Protein AF-A0A644XYM4-F1 (afdb_monomer)

InterPro domains:
  IPR001387 Cro/C1-type, helix-turn-helix domain [cd00093] (87-126)

Radius of gyration: 19.22 Å; Cα contacts (8 Å, |Δi|>4): 154; chains: 1; bounding box: 45×35×55 Å

Mean predicted aligned error: 9.3 Å

Secondary structure (DSSP, 8-state):
-HHHHH-TTSTTGGGTGGGT--B-SGGGSHHHHHHHHHHTT--TTEEEEESSTTS-BSTTTEEEEEHHHHGGG-TTPPEEE-TTS-EEEHHHHHHHHT--HHHHHHHHHHS---SHHHHHHHHHHHH-SS-------

Organism: NCBI:txid1076179

pLDDT: mean 87.3, std 13.46, range [37.19, 98.12]

Solvent-accessible surface area (backbone atoms only — not comparable to full-atom values): 8133 Å² total; per-residue (Å²): 113,66,56,31,32,74,35,86,85,33,92,51,6,71,83,27,28,69,69,69,26,46,66,44,76,62,60,75,40,67,66,60,41,49,57,50,36,62,77,60,65,62,50,93,75,43,36,86,42,54,76,46,75,83,50,44,51,39,84,93,28,46,46,61,40,45,68,82,56,56,68,67,66,41,92,83,52,62,63,34,35,39,99,85,68,57,63,38,40,57,68,54,48,19,66,74,63,54,44,58,56,66,57,56,50,47,40,36,72,76,69,64,49,66,39,45,65,53,52,52,52,52,48,39,73,77,58,47,94,62,75,71,77,81,84,77,133

Structure (mmCIF, N/CA/C/O backbone):
data_AF-A0A644XYM4-F1
#
_entry.id   AF-A0A644XYM4-F1
#
loop_
_atom_site.group_PDB
_atom_site.id
_atom_site.type_symbol
_atom_site.label_atom_id
_atom_site.label_alt_id
_atom_site.label_comp_id
_atom_site.label_asym_id
_atom_site.label_entity_id
_atom_site.label_seq_id
_atom_site.pdbx_PDB_ins_code
_atom_site.Cartn_x
_atom_site.Cartn_y
_atom_site.Cartn_z
_atom_site.occupancy
_atom_site.B_iso_or_equiv
_atom_site.auth_seq_id
_atom_site.auth_comp_id
_atom_site.auth_asym_id
_atom_site.auth_atom_id
_atom_site.pdbx_PDB_model_num
ATOM 1 N N . MET A 1 1 ? -8.789 -2.761 11.990 1.00 89.69 1 MET A N 1
ATOM 2 C CA . MET A 1 1 ? -8.144 -1.433 11.867 1.00 89.69 1 MET A CA 1
ATOM 3 C C . MET A 1 1 ? -7.901 -0.805 13.234 1.00 89.69 1 MET A C 1
ATOM 5 O O . MET A 1 1 ? -6.741 -0.684 13.589 1.00 89.69 1 MET A O 1
ATOM 9 N N . LYS A 1 2 ? -8.951 -0.503 14.016 1.00 92.19 2 LYS A N 1
ATOM 10 C CA . LYS A 1 2 ? -8.847 0.060 15.380 1.00 92.19 2 LYS A CA 1
ATOM 11 C C . LYS A 1 2 ? -7.829 -0.644 16.276 1.00 92.19 2 LYS A C 1
ATOM 13 O O . LYS A 1 2 ? -6.910 0.008 16.754 1.00 92.19 2 LYS A O 1
ATOM 18 N N . SER A 1 3 ? -7.963 -1.963 16.444 1.00 93.25 3 SER A N 1
ATOM 19 C CA . SER A 1 3 ? -7.154 -2.739 17.394 1.00 93.25 3 SER A CA 1
ATOM 20 C C . SER A 1 3 ? -5.646 -2.561 17.168 1.00 93.25 3 SER A C 1
ATOM 22 O O . SER A 1 3 ? -4.945 -1.998 18.003 1.00 93.25 3 SER A O 1
ATOM 24 N N . ARG A 1 4 ? -5.182 -2.881 15.955 1.00 93.31 4 ARG A N 1
ATOM 25 C CA . ARG A 1 4 ? -3.783 -2.715 15.527 1.00 93.31 4 ARG A CA 1
ATOM 26 C C . ARG A 1 4 ? -3.249 -1.273 15.538 1.00 93.31 4 ARG A C 1
ATOM 28 O O . ARG A 1 4 ? -2.039 -1.095 15.511 1.00 93.31 4 ARG A O 1
ATOM 35 N N . CYS A 1 5 ? -4.096 -0.244 15.543 1.00 94.94 5 CYS A N 1
ATOM 36 C CA . CYS A 1 5 ? -3.646 1.156 15.599 1.00 94.94 5 CYS A CA 1
ATOM 37 C C . CYS A 1 5 ? -3.598 1.717 17.024 1.00 94.94 5 CYS A C 1
ATOM 39 O O . CYS A 1 5 ? -2.728 2.527 17.315 1.00 94.94 5 CYS A O 1
ATOM 41 N N . LEU A 1 6 ? -4.523 1.309 17.897 1.00 93.00 6 LEU A N 1
ATOM 42 C CA . LEU A 1 6 ? -4.747 1.969 19.189 1.00 93.00 6 LEU A CA 1
ATOM 43 C C . LEU A 1 6 ? -4.245 1.172 20.392 1.00 93.00 6 LEU A C 1
ATOM 45 O O . LEU A 1 6 ? -4.003 1.759 21.441 1.00 93.00 6 LEU A O 1
ATOM 49 N N . TYR A 1 7 ? -4.104 -0.148 20.267 1.00 94.69 7 TYR A N 1
ATOM 50 C CA . TYR A 1 7 ? -3.840 -1.012 21.415 1.00 94.69 7 TYR A CA 1
ATOM 51 C C . TYR A 1 7 ? -2.445 -1.630 21.309 1.00 94.69 7 TYR A C 1
ATOM 53 O O . TYR A 1 7 ? -2.251 -2.516 20.477 1.00 94.69 7 TYR A O 1
ATOM 61 N N . PRO A 1 8 ? -1.488 -1.232 22.171 1.00 94.62 8 PRO A N 1
ATOM 62 C CA . PRO A 1 8 ? -0.142 -1.811 22.206 1.00 94.62 8 PRO A CA 1
ATOM 63 C C . PRO A 1 8 ? -0.095 -3.327 22.422 1.00 94.62 8 PRO A C 1
ATOM 65 O O . PRO A 1 8 ? 0.888 -3.971 22.074 1.00 94.62 8 PRO A O 1
ATOM 68 N N . THR A 1 9 ? -1.159 -3.898 22.988 1.00 96.19 9 THR A N 1
ATOM 69 C CA . THR A 1 9 ? -1.319 -5.340 23.214 1.00 96.19 9 THR A CA 1
ATOM 70 C C . THR A 1 9 ? -1.711 -6.116 21.954 1.00 96.19 9 THR A C 1
ATOM 72 O O . THR A 1 9 ? -1.613 -7.344 21.936 1.00 96.19 9 THR A O 1
ATOM 75 N N . ASP A 1 10 ? -2.159 -5.439 20.894 1.00 96.06 10 ASP A N 1
ATOM 76 C CA . ASP A 1 10 ? -2.485 -6.077 19.622 1.00 96.06 10 ASP A CA 1
ATOM 77 C C . ASP A 1 10 ? -1.199 -6.566 18.938 1.00 96.06 10 ASP A C 1
ATOM 79 O O . ASP A 1 10 ? -0.231 -5.821 18.789 1.00 96.06 10 ASP A O 1
ATOM 83 N N . LYS A 1 11 ? -1.189 -7.819 18.465 1.00 94.81 11 LYS A N 1
ATOM 84 C CA . LYS A 1 11 ? -0.023 -8.421 17.787 1.00 94.81 11 LYS A CA 1
ATOM 85 C C . LYS A 1 11 ? 0.440 -7.613 16.570 1.00 94.81 11 LYS A C 1
ATOM 87 O O . LYS A 1 11 ? 1.613 -7.645 16.212 1.00 94.81 11 LYS A O 1
ATOM 92 N N . GLY A 1 12 ? -0.481 -6.910 15.914 1.00 92.50 12 GLY A N 1
ATOM 93 C CA . GLY A 1 12 ? -0.196 -6.042 14.785 1.00 92.50 12 GLY A CA 1
ATOM 94 C C . GLY A 1 12 ? 0.326 -4.664 15.181 1.00 92.50 12 GLY A C 1
ATOM 95 O O . GLY A 1 12 ? 0.834 -3.974 14.306 1.00 92.50 12 GLY A O 1
ATOM 96 N N . TYR A 1 13 ? 0.247 -4.247 16.448 1.00 95.00 13 TYR A N 1
ATOM 97 C CA . TYR A 1 13 ? 0.535 -2.870 16.859 1.00 95.00 13 TYR A CA 1
ATOM 98 C C . TYR A 1 13 ? 1.896 -2.367 16.384 1.00 95.00 13 TYR A C 1
ATOM 100 O O . TYR A 1 13 ? 1.982 -1.283 15.810 1.00 95.00 13 TYR A O 1
ATOM 108 N N . ILE A 1 14 ? 2.944 -3.183 16.521 1.00 94.44 14 ILE A N 1
ATOM 109 C CA . ILE A 1 14 ? 4.314 -2.844 16.107 1.00 94.44 14 ILE A CA 1
ATOM 110 C C . ILE A 1 14 ? 4.422 -2.404 14.635 1.00 94.44 14 ILE A C 1
ATOM 112 O O . ILE A 1 14 ? 5.261 -1.578 14.292 1.00 94.44 14 ILE A O 1
ATOM 116 N N . HIS A 1 15 ? 3.548 -2.903 13.756 1.00 90.69 15 HIS A N 1
ATOM 117 C CA . HIS A 1 15 ? 3.544 -2.572 12.327 1.00 90.69 15 HIS A CA 1
ATOM 118 C C . HIS A 1 15 ? 2.595 -1.422 11.957 1.00 90.69 15 HIS A C 1
ATOM 120 O O . HIS A 1 15 ? 2.535 -1.032 10.788 1.00 90.69 15 HIS A O 1
ATOM 126 N N . TYR A 1 16 ? 1.831 -0.911 12.921 1.00 94.75 16 TYR A N 1
ATOM 127 C CA . TYR A 1 16 ? 0.789 0.092 12.724 1.00 94.75 16 TYR A CA 1
ATOM 128 C C . TYR A 1 16 ? 0.932 1.194 13.779 1.00 94.75 16 TYR A C 1
ATOM 130 O O . TYR A 1 16 ? 1.716 2.115 13.557 1.00 94.75 16 TYR A O 1
ATOM 138 N N . GLY A 1 17 ? 0.252 1.089 14.926 1.00 94.75 17 GLY A N 1
ATOM 139 C CA . GLY A 1 17 ? 0.321 2.105 15.984 1.00 94.75 17 GLY A CA 1
ATOM 140 C C . GLY A 1 17 ? 1.747 2.379 16.479 1.00 94.75 17 GLY A C 1
ATOM 141 O O . GLY A 1 17 ? 2.130 3.531 16.649 1.00 94.75 17 GLY A O 1
ATOM 142 N N . GLY A 1 18 ? 2.590 1.347 16.574 1.00 94.25 18 GLY A N 1
ATOM 143 C CA . GLY A 1 18 ? 4.010 1.466 16.927 1.00 94.25 18 GLY A CA 1
ATOM 144 C C . GLY A 1 18 ? 4.863 2.233 15.908 1.00 94.25 18 GLY A C 1
ATOM 145 O O . GLY A 1 18 ? 5.941 2.703 16.250 1.00 94.25 18 GLY A O 1
ATOM 146 N N . ARG A 1 19 ? 4.374 2.409 14.673 1.00 93.75 19 ARG A N 1
ATOM 147 C CA . ARG A 1 19 ? 4.989 3.265 13.640 1.00 93.75 19 ARG A CA 1
ATOM 148 C C . ARG A 1 19 ? 4.408 4.682 13.618 1.00 93.75 19 ARG A C 1
ATOM 150 O O . ARG A 1 19 ? 4.794 5.469 12.762 1.00 93.75 19 ARG A O 1
ATOM 157 N N . GLY A 1 20 ? 3.458 4.987 14.501 1.00 94.94 20 GLY A N 1
ATOM 158 C CA . GLY A 1 20 ? 2.731 6.254 14.518 1.00 94.94 20 GLY A CA 1
ATOM 159 C C . GLY A 1 20 ? 1.521 6.311 13.584 1.00 94.94 20 GLY A C 1
ATOM 160 O O . GLY A 1 20 ? 0.958 7.389 13.440 1.00 94.94 20 GLY A O 1
ATOM 161 N N . ILE A 1 21 ? 1.101 5.187 12.983 1.00 96.12 21 ILE A N 1
ATOM 162 C CA . ILE A 1 21 ? -0.079 5.139 12.104 1.00 96.12 21 ILE A CA 1
ATOM 163 C C . ILE A 1 21 ? -1.354 5.175 12.944 1.00 96.12 21 ILE A C 1
ATOM 165 O O . ILE A 1 21 ? -1.631 4.246 13.713 1.00 96.12 21 ILE A O 1
ATOM 169 N N . LYS A 1 22 ? -2.166 6.206 12.736 1.00 95.81 22 LYS A N 1
ATOM 170 C CA . LYS A 1 22 ? -3.383 6.480 13.498 1.00 95.81 22 LYS A CA 1
ATOM 171 C C . LYS A 1 22 ? -4.640 6.136 12.712 1.00 95.81 22 LYS A C 1
ATOM 173 O O . LYS A 1 22 ? -4.622 5.784 11.533 1.00 95.81 22 LYS A O 1
ATOM 178 N N . LEU A 1 23 ? -5.749 6.204 13.433 1.00 96.06 23 LEU A N 1
ATOM 179 C CA . LEU A 1 23 ? -7.096 6.192 12.895 1.00 96.06 23 LEU A CA 1
ATOM 180 C C . LEU A 1 23 ? -7.672 7.601 13.036 1.00 96.06 23 LEU A C 1
ATOM 182 O O . LEU A 1 23 ? -7.513 8.190 14.106 1.00 96.06 23 LEU A O 1
ATOM 186 N N . CYS A 1 24 ? -8.341 8.137 12.013 1.00 95.81 24 CYS A N 1
ATOM 187 C CA . CYS A 1 24 ? -9.006 9.431 12.148 1.00 95.81 24 CYS A CA 1
ATOM 188 C C . CYS A 1 24 ? -10.089 9.382 13.244 1.00 95.81 24 CYS A C 1
ATOM 190 O O . CYS A 1 24 ? -10.690 8.335 13.518 1.00 95.81 24 CYS A O 1
ATOM 192 N N . SER A 1 25 ? -10.334 10.515 13.905 1.00 95.81 25 SER A N 1
ATOM 193 C CA . SER A 1 25 ? -11.276 10.614 15.031 1.00 95.81 25 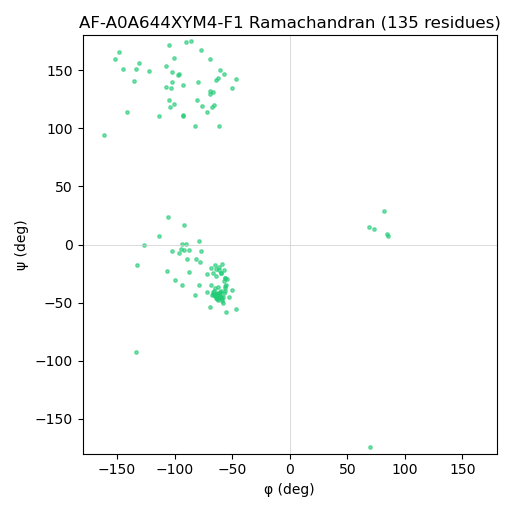SER A CA 1
ATOM 194 C C . SER A 1 25 ? -12.680 10.130 14.657 1.00 95.81 25 SER A C 1
ATOM 196 O O . SER A 1 25 ? -13.290 9.381 15.412 1.00 95.81 25 SER A O 1
ATOM 198 N N . GLU A 1 26 ? -13.155 10.453 13.457 1.00 95.81 26 GLU A N 1
ATOM 199 C CA . GLU A 1 26 ? -14.487 10.083 12.960 1.00 95.81 26 GLU A CA 1
ATOM 200 C C . GLU A 1 26 ? -14.695 8.563 12.908 1.00 95.81 26 GLU A C 1
ATOM 202 O O . GLU A 1 26 ? -15.740 8.047 13.307 1.00 95.81 26 GLU A O 1
ATOM 207 N N . TRP A 1 27 ? -13.669 7.815 12.496 1.00 96.38 27 TRP A N 1
ATOM 208 C CA . TRP A 1 27 ? -13.729 6.354 12.397 1.00 96.38 27 TRP A CA 1
ATOM 209 C C . TRP A 1 27 ? -13.557 5.649 13.750 1.00 96.38 27 TRP A C 1
ATOM 211 O O . TRP A 1 27 ? -13.580 4.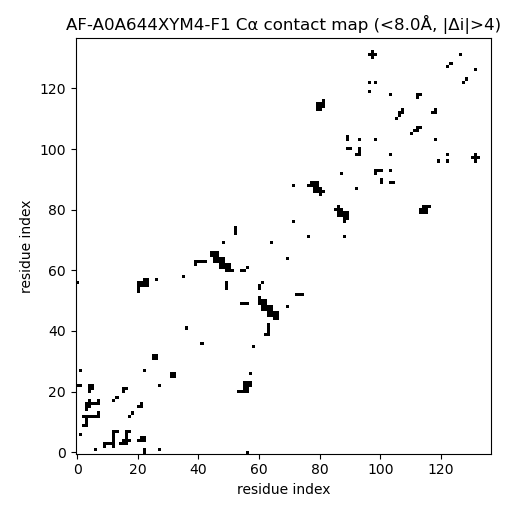414 13.826 1.00 96.38 27 TRP A O 1
ATOM 221 N N . HIS A 1 28 ? -13.440 6.405 14.850 1.00 93.50 28 HIS A N 1
ATOM 222 C CA . HIS A 1 28 ? -13.614 5.857 16.196 1.00 93.50 28 HIS A CA 1
ATOM 223 C C . HIS A 1 28 ? -15.067 5.454 16.462 1.00 93.50 28 HIS A C 1
ATOM 225 O O . HIS A 1 28 ? -15.302 4.557 17.273 1.00 93.50 28 HIS A O 1
ATOM 231 N N . SER A 1 29 ? -16.023 5.988 15.706 1.00 95.06 29 SER A N 1
ATOM 232 C CA . SER A 1 29 ? -17.413 5.533 15.680 1.00 95.06 29 SER A CA 1
ATOM 233 C C . SER A 1 29 ? -17.675 4.679 14.440 1.00 95.06 29 SER A C 1
ATOM 235 O O . SER A 1 29 ? -17.051 4.863 13.398 1.00 95.06 29 SER A O 1
ATOM 237 N N . PHE A 1 30 ? -18.578 3.702 14.545 1.00 94.69 30 PHE A N 1
ATOM 238 C CA . PHE A 1 30 ? -18.886 2.820 13.412 1.00 94.69 30 PHE A CA 1
ATOM 239 C C . PHE A 1 30 ? -19.677 3.536 12.311 1.00 94.69 30 PHE A C 1
ATOM 241 O O . PHE A 1 30 ? -19.369 3.350 11.140 1.00 94.69 30 PHE A O 1
ATOM 248 N N . VAL A 1 31 ? -20.652 4.375 12.680 1.00 97.88 31 VAL A N 1
ATOM 249 C CA . VAL A 1 31 ? -21.558 5.031 11.720 1.00 97.88 31 VAL A CA 1
ATOM 250 C C . VAL A 1 31 ? -20.804 5.882 10.684 1.00 97.88 31 VAL A C 1
ATOM 252 O O . VAL A 1 31 ? -20.989 5.615 9.498 1.00 97.88 31 VAL A O 1
ATOM 255 N N . PRO A 1 32 ? -19.874 6.790 11.058 1.00 97.56 32 PRO A N 1
ATOM 256 C CA . PRO A 1 32 ? -19.132 7.576 10.065 1.00 97.56 32 PRO A CA 1
ATOM 257 C C . PRO A 1 32 ? -18.276 6.711 9.130 1.00 97.56 32 PRO A C 1
ATOM 259 O O . PRO A 1 32 ? -18.158 6.986 7.937 1.00 97.56 32 PRO A O 1
ATOM 262 N N . PHE A 1 33 ? -17.693 5.630 9.659 1.00 97.50 33 PHE A N 1
ATOM 263 C CA . PHE A 1 33 ? -16.947 4.672 8.846 1.00 97.50 33 PHE A CA 1
ATOM 264 C C . PHE A 1 33 ? -17.857 3.939 7.853 1.00 97.50 33 PHE A C 1
ATOM 266 O O . PHE A 1 33 ? -17.487 3.783 6.693 1.00 97.50 33 PHE A O 1
ATOM 273 N N . TYR A 1 34 ? -19.037 3.496 8.292 1.00 97.25 34 TYR A N 1
ATOM 274 C CA . TYR A 1 34 ? -20.004 2.792 7.452 1.00 97.25 34 TYR A CA 1
ATOM 275 C C . TYR A 1 34 ? -20.511 3.675 6.306 1.00 97.25 34 TYR A C 1
ATOM 277 O O . TYR A 1 34 ? -20.497 3.250 5.153 1.00 97.25 34 TYR A O 1
ATOM 285 N N . GLU A 1 35 ? -20.895 4.918 6.601 1.00 98.00 35 GLU A N 1
ATOM 286 C CA . GLU A 1 35 ? -21.350 5.875 5.587 1.00 98.00 35 GLU A CA 1
ATOM 287 C C . GLU A 1 35 ? -20.265 6.147 4.542 1.00 98.00 35 GLU A C 1
ATOM 289 O O . GLU A 1 35 ? -20.528 6.091 3.336 1.00 98.00 35 GLU A O 1
ATOM 294 N N . TRP A 1 36 ? -19.024 6.365 4.991 1.00 98.12 36 TRP A N 1
ATOM 295 C CA . TRP A 1 36 ? -17.882 6.465 4.089 1.00 98.12 36 TRP A CA 1
ATOM 296 C C . TRP A 1 36 ? -17.710 5.182 3.270 1.00 98.12 36 TRP A C 1
ATOM 298 O O . TRP A 1 36 ? -17.522 5.260 2.058 1.00 98.12 36 TRP A O 1
ATOM 308 N N . ALA A 1 37 ? -17.810 4.007 3.894 1.00 97.50 37 ALA A N 1
ATOM 309 C CA . ALA A 1 37 ? -17.557 2.738 3.228 1.00 97.50 37 ALA A CA 1
ATOM 310 C C . ALA A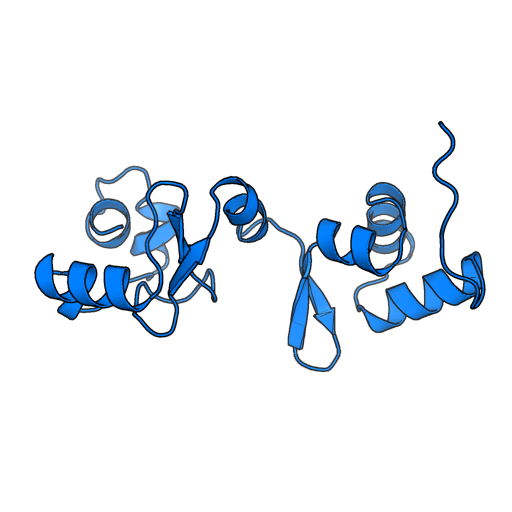 1 37 ? -18.538 2.477 2.078 1.00 97.50 37 ALA A C 1
ATOM 312 O O . ALA A 1 37 ? -18.113 2.174 0.962 1.00 97.50 37 ALA A O 1
ATOM 313 N N . ILE A 1 38 ? -19.836 2.664 2.324 1.00 97.81 38 ILE A N 1
ATOM 314 C CA . ILE A 1 38 ? -20.876 2.516 1.300 1.00 97.81 38 ILE A CA 1
ATOM 315 C C . ILE A 1 38 ? -20.683 3.541 0.180 1.00 97.81 38 ILE A C 1
ATOM 317 O O . ILE A 1 38 ? -20.712 3.182 -0.997 1.00 97.81 38 ILE A O 1
ATOM 321 N N . LYS A 1 39 ? -20.402 4.805 0.524 1.00 97.75 39 LYS A N 1
ATOM 322 C CA . LYS A 1 39 ? -20.168 5.869 -0.463 1.00 97.75 39 LYS A CA 1
ATOM 323 C C . LYS A 1 39 ? -18.927 5.624 -1.334 1.00 97.75 39 LYS A C 1
ATOM 325 O O . LYS A 1 39 ? -18.883 6.099 -2.464 1.00 97.75 39 LYS A O 1
ATOM 330 N N . ASN A 1 40 ? -17.938 4.887 -0.829 1.00 96.69 40 ASN A N 1
ATOM 331 C CA . ASN A 1 40 ? -16.658 4.633 -1.500 1.00 96.69 40 ASN A CA 1
ATOM 332 C C . ASN A 1 40 ? -16.541 3.206 -2.063 1.00 96.69 40 ASN A C 1
ATOM 334 O O . ASN A 1 40 ? -15.437 2.713 -2.288 1.00 96.69 40 ASN A O 1
ATOM 338 N N . GLY A 1 41 ? -17.675 2.550 -2.328 1.00 95.81 41 GLY A N 1
ATOM 339 C CA . GLY A 1 41 ? -17.706 1.322 -3.124 1.00 95.81 41 GLY A CA 1
ATOM 340 C C . GLY A 1 41 ? -17.369 0.047 -2.356 1.00 95.81 41 GLY A C 1
ATOM 341 O O . GLY A 1 41 ? -16.859 -0.900 -2.955 1.00 95.81 41 GLY A O 1
ATOM 342 N N . TYR A 1 42 ? -17.652 -0.000 -1.051 1.00 97.00 42 TYR A N 1
ATOM 343 C CA . TYR A 1 42 ? -17.592 -1.246 -0.288 1.00 97.00 42 TYR A CA 1
ATOM 344 C C . TYR A 1 42 ? -18.370 -2.376 -0.984 1.00 97.00 42 TYR A C 1
ATOM 346 O O . TYR A 1 42 ? -19.508 -2.199 -1.421 1.00 97.00 42 TYR A O 1
ATOM 354 N N . ARG A 1 43 ? -17.747 -3.555 -1.034 1.00 96.31 43 ARG A N 1
ATOM 355 C CA . ARG A 1 43 ? -18.328 -4.838 -1.446 1.00 96.31 43 ARG A CA 1
ATOM 356 C C . ARG A 1 43 ? -17.704 -5.938 -0.587 1.00 96.31 43 ARG A C 1
ATOM 358 O O . ARG A 1 43 ? -16.554 -5.801 -0.171 1.00 96.31 43 ARG A O 1
ATOM 365 N N . ASP A 1 44 ? -18.429 -7.028 -0.354 1.00 94.81 44 ASP A N 1
ATOM 366 C CA . ASP A 1 44 ? -18.006 -8.098 0.568 1.00 94.81 44 ASP A CA 1
ATOM 367 C C . ASP A 1 44 ? -16.724 -8.840 0.139 1.00 94.81 44 ASP A C 1
ATOM 369 O O . ASP A 1 44 ? -16.037 -9.445 0.961 1.00 94.81 44 ASP A O 1
ATOM 373 N N . ASP A 1 45 ? -16.368 -8.785 -1.145 1.00 93.94 45 ASP A N 1
ATOM 374 C CA . ASP A 1 45 ? -15.130 -9.342 -1.701 1.00 93.94 45 ASP A CA 1
ATOM 375 C C . ASP A 1 45 ? -13.934 -8.373 -1.635 1.00 93.94 45 ASP A C 1
ATOM 377 O O . ASP A 1 45 ? -12.805 -8.745 -1.981 1.00 93.94 45 ASP A O 1
ATOM 381 N N . LEU A 1 46 ? -14.159 -7.136 -1.186 1.00 95.62 46 LEU A N 1
ATOM 382 C CA . LEU A 1 46 ? -13.134 -6.112 -1.051 1.00 95.62 46 LEU A CA 1
ATOM 383 C C . LEU A 1 46 ? -12.658 -5.975 0.394 1.00 95.62 46 LEU A C 1
ATOM 385 O O . LEU A 1 46 ? -13.280 -6.384 1.371 1.00 95.62 46 LEU A O 1
ATOM 389 N N . THR A 1 47 ? -11.487 -5.375 0.524 1.00 94.50 47 THR A N 1
ATOM 390 C CA . THR A 1 47 ? -10.803 -5.163 1.790 1.00 94.50 47 THR A CA 1
ATOM 391 C C . THR A 1 47 ? -10.271 -3.741 1.838 1.00 94.50 47 THR A C 1
ATOM 393 O O . THR A 1 47 ? -9.791 -3.226 0.829 1.00 94.50 47 THR A O 1
ATOM 396 N N . ILE A 1 48 ? -10.364 -3.098 3.005 1.00 94.81 48 ILE A N 1
ATOM 397 C CA . ILE A 1 48 ? -9.817 -1.753 3.187 1.00 94.81 48 ILE A CA 1
ATOM 398 C C . ILE A 1 48 ? -8.290 -1.782 3.093 1.00 94.81 48 ILE A C 1
ATOM 400 O O . ILE A 1 48 ? -7.628 -2.590 3.751 1.00 94.81 48 ILE A O 1
ATOM 404 N N . GLU A 1 49 ? -7.746 -0.876 2.298 1.00 93.38 49 GLU A N 1
ATOM 405 C CA . GLU A 1 49 ? -6.323 -0.704 2.044 1.00 93.38 49 GLU A CA 1
ATOM 406 C C . GLU A 1 49 ? -5.956 0.774 2.154 1.00 93.38 49 GLU A C 1
ATOM 408 O O . GLU A 1 49 ? -6.787 1.639 1.876 1.00 93.38 49 GLU A O 1
ATOM 413 N N . ARG A 1 50 ? -4.709 1.069 2.542 1.00 92.44 50 ARG A N 1
ATOM 414 C CA . ARG A 1 50 ? -4.197 2.441 2.504 1.00 92.44 50 ARG A CA 1
ATOM 415 C C . ARG A 1 50 ? -3.493 2.720 1.183 1.00 92.44 50 ARG A C 1
ATOM 417 O O . ARG A 1 50 ? -2.685 1.910 0.738 1.00 92.44 50 ARG A O 1
ATOM 424 N N . ILE A 1 51 ? -3.745 3.888 0.604 1.00 88.19 51 ILE A N 1
ATOM 425 C CA . ILE A 1 51 ? -3.104 4.351 -0.633 1.00 88.19 51 ILE A CA 1
ATOM 426 C C . ILE A 1 51 ? -1.623 4.638 -0.354 1.00 88.19 51 ILE A C 1
ATOM 428 O O . ILE A 1 51 ? -0.736 4.056 -0.977 1.00 88.19 51 ILE A O 1
ATOM 432 N N . ASN A 1 52 ? -1.348 5.468 0.654 1.00 85.62 52 ASN A N 1
ATOM 433 C CA . ASN A 1 52 ? -0.033 5.625 1.256 1.00 85.62 52 ASN A CA 1
ATOM 434 C C . ASN A 1 52 ? 0.094 4.682 2.459 1.00 85.62 52 ASN A C 1
ATOM 436 O O . ASN A 1 52 ? -0.507 4.891 3.515 1.00 85.62 52 ASN A O 1
ATOM 440 N N . VAL A 1 53 ? 0.940 3.660 2.316 1.00 86.62 53 VAL A N 1
ATOM 441 C CA . VAL A 1 53 ? 1.195 2.619 3.330 1.00 86.62 53 VAL A CA 1
ATOM 442 C C . VAL A 1 53 ? 1.728 3.188 4.653 1.00 86.62 53 VAL A C 1
ATOM 444 O O . VAL A 1 53 ? 1.563 2.553 5.699 1.00 86.62 53 VAL A O 1
ATOM 447 N N . ASN A 1 54 ? 2.352 4.367 4.607 1.00 87.12 54 ASN A N 1
ATOM 448 C CA . ASN A 1 54 ? 2.888 5.070 5.771 1.00 87.12 54 ASN A CA 1
ATOM 449 C C . ASN A 1 54 ? 1.930 6.130 6.336 1.00 87.12 54 ASN A C 1
ATOM 451 O O . ASN A 1 54 ? 2.237 6.695 7.379 1.00 87.12 54 ASN A O 1
ATOM 455 N N . GLY A 1 55 ? 0.815 6.410 5.657 1.00 91.31 55 GLY A N 1
ATOM 456 C CA . GLY A 1 55 ? -0.201 7.348 6.128 1.00 91.31 55 GLY A CA 1
ATOM 457 C C . GLY A 1 55 ? -1.226 6.706 7.066 1.00 91.31 55 GLY A C 1
ATOM 458 O O . GLY A 1 55 ? -1.246 5.485 7.267 1.00 91.31 55 GLY A O 1
ATOM 459 N N . ASP A 1 56 ? -2.107 7.545 7.604 1.00 96.62 56 ASP A N 1
ATOM 460 C CA . ASP A 1 56 ? -3.144 7.165 8.563 1.00 96.62 56 ASP A CA 1
ATOM 461 C C . ASP A 1 56 ? -4.334 6.457 7.903 1.00 96.62 56 ASP A C 1
ATOM 463 O O . ASP A 1 56 ? -4.482 6.419 6.679 1.00 96.62 56 ASP A O 1
ATOM 467 N N . TYR A 1 57 ? -5.187 5.846 8.723 1.00 96.88 57 TYR A N 1
ATOM 468 C CA . TYR A 1 57 ? -6.506 5.418 8.278 1.00 96.88 57 TYR A CA 1
ATOM 469 C C . TYR A 1 57 ? -7.478 6.587 8.315 1.00 96.88 57 TYR A C 1
ATOM 471 O O . TYR A 1 57 ? -7.984 6.953 9.377 1.00 96.88 57 TYR A O 1
ATOM 479 N N . GLU A 1 58 ? -7.736 7.135 7.138 1.00 96.88 58 GLU A N 1
ATOM 480 C CA . GLU A 1 58 ? -8.611 8.277 6.919 1.00 96.88 58 GLU A CA 1
ATOM 481 C C . GLU A 1 58 ? -9.235 8.215 5.514 1.00 96.88 58 GLU A C 1
ATOM 483 O O . GLU A 1 58 ? -8.676 7.546 4.633 1.00 96.88 58 GLU A O 1
ATOM 488 N N . PRO A 1 59 ? -10.360 8.916 5.277 1.00 96.94 59 PRO A N 1
ATOM 489 C CA . PRO A 1 59 ? -11.051 8.927 3.988 1.00 96.94 59 PRO A CA 1
ATOM 490 C C . PRO A 1 59 ? -10.162 9.216 2.772 1.00 96.94 59 PRO A C 1
ATOM 492 O O . PRO A 1 59 ? -10.335 8.589 1.733 1.00 96.94 59 PRO A O 1
ATOM 495 N N . SER A 1 60 ? -9.208 10.139 2.904 1.00 95.00 60 SER A N 1
ATOM 496 C CA . SER A 1 60 ? -8.263 10.563 1.858 1.00 95.00 60 SER A CA 1
ATOM 497 C C . SER A 1 60 ? -7.191 9.527 1.536 1.00 95.00 60 SER A C 1
ATOM 499 O O . SER A 1 60 ? -6.640 9.535 0.438 1.00 95.00 60 SER A O 1
ATOM 501 N N . ASN A 1 61 ? -6.875 8.648 2.486 1.00 94.69 61 ASN A N 1
ATOM 502 C CA . ASN A 1 61 ? -5.774 7.700 2.374 1.00 94.69 61 ASN A CA 1
ATOM 503 C C . ASN A 1 61 ? -6.244 6.243 2.304 1.00 94.69 61 ASN A C 1
ATOM 505 O O . ASN A 1 61 ? -5.416 5.338 2.353 1.00 94.69 61 ASN A O 1
ATOM 509 N N . CYS A 1 62 ? -7.546 5.979 2.205 1.00 95.62 62 CYS A N 1
ATOM 510 C CA . CYS A 1 62 ? -8.087 4.622 2.183 1.00 95.62 62 CYS A CA 1
ATOM 511 C C . CYS A 1 62 ? -8.913 4.344 0.933 1.00 95.62 62 CYS A C 1
ATOM 513 O O . CYS A 1 62 ? -9.566 5.221 0.380 1.00 95.62 62 CYS A O 1
ATOM 515 N N . THR A 1 63 ? -8.908 3.084 0.515 1.00 95.38 63 THR A N 1
ATOM 516 C CA . THR A 1 63 ? -9.710 2.582 -0.601 1.00 95.38 63 THR A CA 1
ATOM 517 C C . THR A 1 63 ? -10.101 1.123 -0.358 1.00 95.38 63 THR A C 1
ATOM 519 O O . THR A 1 63 ? -9.538 0.462 0.521 1.00 95.38 63 THR A O 1
ATOM 522 N N . PHE A 1 64 ? -11.064 0.610 -1.120 1.00 95.94 64 PHE A N 1
ATOM 523 C CA . PHE A 1 64 ? -11.435 -0.801 -1.119 1.00 95.94 64 PHE A CA 1
ATOM 524 C C . PHE A 1 64 ? -10.822 -1.506 -2.321 1.00 95.94 64 PHE A C 1
ATOM 526 O O . PHE A 1 64 ? -11.096 -1.155 -3.466 1.00 95.94 64 PHE A O 1
ATOM 533 N N . ILE A 1 65 ? -10.011 -2.529 -2.058 1.00 93.38 65 ILE A N 1
ATOM 534 C CA . ILE A 1 65 ? -9.400 -3.353 -3.105 1.00 93.38 65 ILE A CA 1
ATOM 535 C C . ILE A 1 65 ? -9.598 -4.843 -2.827 1.00 93.38 65 ILE A C 1
ATOM 537 O O . ILE A 1 65 ? -9.762 -5.239 -1.665 1.00 93.38 65 ILE A O 1
ATOM 541 N N . PRO A 1 66 ? -9.547 -5.698 -3.860 1.00 92.12 66 PRO A N 1
ATOM 542 C CA . PRO A 1 66 ? -9.545 -7.141 -3.678 1.00 92.12 66 PRO A CA 1
ATOM 543 C C . PRO A 1 66 ? -8.385 -7.597 -2.791 1.00 92.12 66 PRO A C 1
ATOM 545 O O . PRO A 1 66 ? -7.271 -7.070 -2.857 1.00 92.12 66 PRO A O 1
ATOM 548 N N . ARG A 1 67 ? -8.601 -8.656 -2.007 1.00 86.25 67 ARG A N 1
ATOM 549 C CA . ARG A 1 67 ? -7.557 -9.211 -1.126 1.00 86.25 67 ARG A CA 1
ATOM 550 C C . ARG A 1 67 ? -6.284 -9.615 -1.884 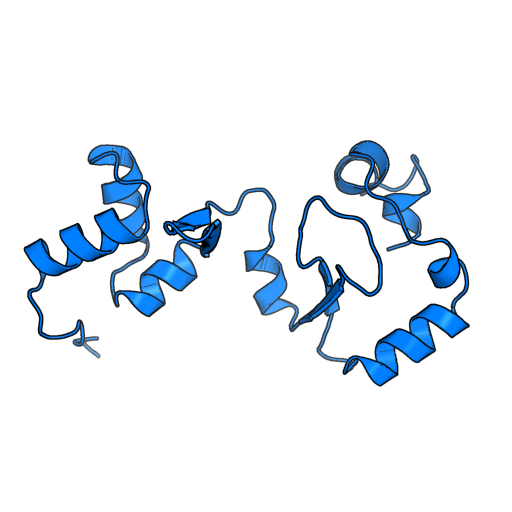1.00 86.25 67 ARG A C 1
ATOM 552 O O . ARG A 1 67 ? -5.188 -9.528 -1.336 1.00 86.25 67 ARG A O 1
ATOM 559 N N . CYS A 1 68 ? -6.410 -10.043 -3.142 1.00 83.06 68 CYS A N 1
ATOM 560 C CA . CYS A 1 68 ? -5.268 -10.390 -3.991 1.00 83.06 68 CYS A CA 1
ATOM 561 C C . CYS A 1 68 ? -4.384 -9.178 -4.344 1.00 83.06 68 CYS A C 1
ATOM 563 O O . CYS A 1 68 ? -3.187 -9.352 -4.581 1.00 83.06 68 CYS A O 1
ATOM 565 N N . ASP A 1 69 ? -4.938 -7.963 -4.317 1.00 82.62 69 ASP A N 1
ATOM 566 C CA . ASP A 1 69 ? -4.222 -6.726 -4.623 1.00 82.62 69 ASP A CA 1
ATOM 567 C C . ASP A 1 69 ? -3.527 -6.115 -3.401 1.00 82.62 69 ASP A C 1
ATOM 569 O O . ASP A 1 69 ? -2.499 -5.460 -3.571 1.00 82.62 69 ASP A O 1
ATOM 573 N N . GLN A 1 70 ? -3.970 -6.412 -2.170 1.00 79.00 70 GLN A N 1
ATOM 574 C CA . GLN A 1 70 ? -3.281 -5.961 -0.9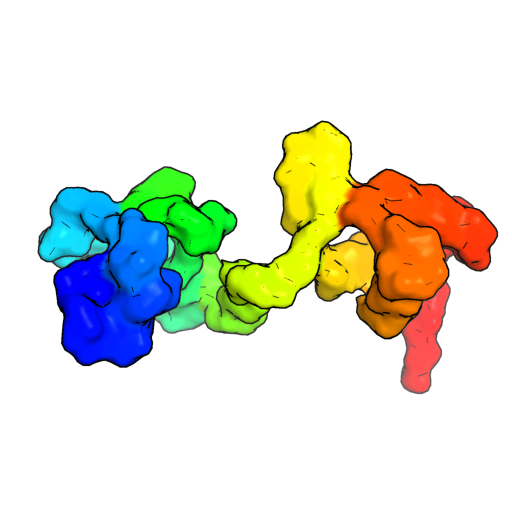44 1.00 79.00 70 GLN A CA 1
ATOM 575 C C . GLN A 1 70 ? -1.812 -6.398 -0.893 1.00 79.00 70 GLN A C 1
ATOM 577 O O . GLN A 1 70 ? -0.959 -5.719 -0.321 1.00 79.00 70 GLN A O 1
ATOM 582 N N . ALA A 1 71 ? -1.473 -7.522 -1.532 1.00 73.06 71 ALA A N 1
ATOM 583 C CA . ALA A 1 71 ? -0.096 -7.995 -1.606 1.00 73.06 71 ALA A CA 1
ATOM 584 C C . ALA A 1 71 ? 0.856 -6.996 -2.290 1.00 73.06 71 ALA A C 1
ATOM 586 O O . ALA A 1 71 ? 2.053 -7.030 -2.006 1.00 73.06 71 ALA A O 1
ATOM 587 N N . LYS A 1 72 ? 0.343 -6.102 -3.148 1.00 68.81 72 LYS A N 1
ATOM 588 C CA . LYS A 1 72 ? 1.126 -5.043 -3.802 1.00 68.81 72 LYS A CA 1
ATOM 589 C C . LYS A 1 72 ? 1.600 -3.985 -2.800 1.00 68.81 72 LYS A C 1
ATOM 591 O O . LYS A 1 72 ? 2.725 -3.505 -2.909 1.00 68.81 72 LYS A O 1
ATOM 596 N N . ASN A 1 73 ? 0.801 -3.687 -1.778 1.00 68.56 73 ASN A N 1
ATOM 597 C CA . ASN A 1 73 ? 1.060 -2.617 -0.809 1.00 68.56 73 ASN A CA 1
ATOM 598 C C . ASN A 1 73 ? 1.833 -3.064 0.441 1.00 68.56 73 ASN A C 1
ATOM 600 O O . ASN A 1 73 ? 1.894 -2.351 1.444 1.00 68.56 73 ASN A O 1
ATOM 604 N N . LYS A 1 74 ? 2.482 -4.231 0.401 1.00 70.06 74 LYS A N 1
ATOM 605 C CA . LYS A 1 74 ? 3.394 -4.633 1.475 1.00 70.06 74 LYS A CA 1
ATOM 606 C C . LYS A 1 74 ? 4.593 -3.682 1.548 1.00 70.06 74 LYS A C 1
ATOM 608 O O . LYS A 1 74 ? 5.153 -3.284 0.532 1.00 70.06 74 LYS A O 1
ATOM 613 N N . THR A 1 75 ? 5.035 -3.363 2.763 1.00 62.59 75 THR A N 1
ATOM 614 C CA . THR A 1 75 ? 6.189 -2.479 3.019 1.00 62.59 75 THR A CA 1
ATOM 615 C C . THR A 1 75 ? 7.507 -3.006 2.447 1.00 62.59 75 THR A C 1
ATOM 617 O O . THR A 1 75 ? 8.427 -2.229 2.223 1.00 62.59 75 THR A O 1
ATOM 620 N N . ASN A 1 76 ? 7.610 -4.314 2.202 1.00 70.62 76 ASN A N 1
ATOM 621 C CA . ASN A 1 76 ? 8.769 -4.945 1.575 1.00 70.62 76 ASN A CA 1
ATOM 622 C C . ASN A 1 76 ? 8.674 -5.029 0.041 1.00 70.62 76 ASN A C 1
ATOM 624 O O . ASN A 1 76 ? 9.591 -5.555 -0.594 1.00 70.62 76 ASN A O 1
ATOM 628 N N . THR A 1 77 ? 7.591 -4.539 -0.569 1.00 76.75 77 THR A N 1
ATOM 629 C CA . THR A 1 77 ? 7.488 -4.452 -2.025 1.00 76.75 77 THR A CA 1
ATOM 630 C C . THR A 1 77 ? 8.481 -3.418 -2.542 1.00 76.75 77 THR A C 1
ATOM 632 O O . THR A 1 77 ? 8.384 -2.230 -2.238 1.00 76.75 77 THR A O 1
ATOM 635 N N . VAL A 1 78 ? 9.423 -3.860 -3.375 1.00 81.38 78 VAL A N 1
ATOM 636 C CA . VAL A 1 78 ? 10.304 -2.949 -4.112 1.00 81.38 78 VAL A CA 1
ATOM 637 C C . VAL A 1 78 ? 9.461 -2.146 -5.101 1.00 81.38 78 VAL A C 1
ATOM 639 O O . VAL A 1 78 ? 8.835 -2.733 -5.988 1.00 81.38 78 VAL A O 1
ATOM 642 N N . ARG A 1 79 ? 9.467 -0.816 -4.952 1.00 85.69 79 ARG A N 1
ATOM 643 C CA . ARG A 1 79 ? 8.855 0.120 -5.902 1.00 85.69 79 ARG A CA 1
ATOM 644 C C . ARG A 1 79 ? 9.926 0.781 -6.766 1.00 85.69 79 ARG A C 1
ATOM 646 O O . ARG A 1 79 ? 10.962 1.202 -6.252 1.00 85.69 79 ARG A O 1
ATOM 653 N N . ILE A 1 80 ? 9.665 0.836 -8.064 1.00 88.31 80 ILE A N 1
ATOM 654 C CA . ILE A 1 80 ? 10.445 1.539 -9.080 1.00 88.31 80 ILE A CA 1
ATOM 655 C C . ILE A 1 80 ? 9.666 2.800 -9.430 1.00 88.31 80 ILE A C 1
ATOM 657 O O . ILE A 1 80 ? 8.519 2.700 -9.859 1.00 88.31 80 ILE A O 1
ATOM 661 N N . TYR A 1 81 ? 10.261 3.962 -9.185 1.00 85.88 81 TYR A N 1
ATOM 662 C CA . TYR A 1 81 ? 9.605 5.250 -9.387 1.00 85.88 81 TYR A CA 1
ATOM 663 C C . TYR A 1 81 ? 9.960 5.831 -10.751 1.00 85.88 81 TYR A C 1
ATOM 665 O O . TYR A 1 81 ? 11.073 5.622 -11.244 1.00 85.88 81 TYR A O 1
ATOM 673 N N . ASP A 1 82 ? 9.004 6.543 -11.333 1.00 83.50 82 ASP A N 1
ATOM 674 C CA . ASP A 1 82 ? 9.236 7.420 -12.473 1.00 83.50 82 ASP A CA 1
ATOM 675 C C . ASP A 1 82 ? 9.598 8.842 -12.024 1.00 83.50 82 ASP A C 1
ATOM 677 O O . ASP A 1 82 ? 9.553 9.189 -10.837 1.00 83.50 82 ASP A O 1
ATOM 681 N N . SER A 1 83 ? 9.944 9.677 -12.998 1.00 81.56 83 SER A N 1
ATOM 682 C CA . SER A 1 83 ? 10.243 11.102 -12.812 1.00 81.56 83 SER A CA 1
ATOM 683 C C . SER A 1 83 ? 9.097 11.930 -12.208 1.00 81.56 83 SER A C 1
ATOM 685 O O . SER A 1 83 ? 9.347 13.017 -11.688 1.00 81.56 83 SER A O 1
ATOM 687 N N . THR A 1 84 ? 7.858 11.429 -12.220 1.00 77.62 84 THR A N 1
ATOM 688 C CA . THR A 1 84 ? 6.685 12.086 -11.615 1.00 77.62 84 THR A CA 1
ATOM 689 C C . THR A 1 84 ? 6.431 11.650 -10.168 1.00 77.62 84 THR A C 1
ATOM 691 O O . THR A 1 84 ? 5.561 12.203 -9.498 1.00 77.62 84 THR A O 1
ATOM 694 N N . GLY A 1 85 ? 7.202 10.682 -9.659 1.00 75.56 85 GLY A N 1
ATOM 695 C CA . GLY A 1 85 ? 7.050 10.121 -8.317 1.00 75.56 85 GLY A CA 1
ATOM 696 C C . GLY A 1 85 ? 6.024 8.989 -8.226 1.00 75.56 85 GLY A C 1
ATOM 697 O O . GLY A 1 85 ? 5.739 8.510 -7.126 1.00 75.56 85 GLY A O 1
ATOM 698 N N . ASN A 1 86 ? 5.490 8.512 -9.353 1.00 77.69 86 ASN A N 1
ATOM 699 C CA . ASN A 1 86 ? 4.606 7.356 -9.371 1.00 77.69 86 ASN A CA 1
ATOM 700 C C . ASN A 1 86 ? 5.434 6.062 -9.311 1.00 77.69 86 ASN A C 1
ATOM 702 O O . ASN A 1 86 ? 6.342 5.833 -10.107 1.00 77.69 86 ASN A O 1
ATOM 706 N N . GLY A 1 87 ? 5.148 5.217 -8.318 1.00 84.12 87 GLY A N 1
ATOM 707 C CA . GLY A 1 87 ? 5.927 4.013 -8.033 1.00 84.12 87 GLY A CA 1
ATOM 708 C C . GLY A 1 87 ? 5.223 2.742 -8.484 1.00 84.12 87 GLY A C 1
ATOM 709 O O . GLY A 1 87 ? 4.143 2.439 -7.983 1.00 84.12 87 GLY A O 1
ATOM 710 N N . LEU A 1 88 ? 5.873 1.937 -9.320 1.00 85.56 88 LEU A N 1
ATOM 711 C CA . LEU A 1 88 ? 5.396 0.629 -9.773 1.00 85.56 88 LEU A CA 1
ATOM 712 C C . LEU A 1 88 ? 6.098 -0.504 -9.024 1.00 85.56 88 LEU A C 1
ATOM 714 O O . LEU A 1 88 ? 7.309 -0.478 -8.808 1.00 85.56 88 LEU A O 1
ATOM 718 N N . SER A 1 89 ? 5.357 -1.544 -8.657 1.00 87.94 89 SER A N 1
ATOM 719 C CA . SER A 1 89 ? 5.951 -2.805 -8.209 1.00 87.94 89 SER A CA 1
ATOM 720 C C . SER A 1 89 ? 6.647 -3.533 -9.366 1.00 87.94 89 SER A C 1
ATOM 722 O O . SER A 1 89 ? 6.309 -3.354 -10.536 1.00 87.94 89 SER A O 1
ATOM 724 N N . ILE A 1 90 ? 7.569 -4.448 -9.048 1.00 89.62 90 ILE A N 1
ATOM 725 C CA . ILE A 1 90 ? 8.235 -5.309 -10.048 1.00 89.62 90 ILE A CA 1
ATOM 726 C C . ILE A 1 90 ? 7.226 -6.100 -10.900 1.00 89.62 90 ILE A C 1
ATOM 728 O O . ILE A 1 90 ? 7.445 -6.311 -12.092 1.00 89.62 90 ILE A O 1
ATOM 732 N N . LYS A 1 91 ? 6.097 -6.518 -10.313 1.00 87.00 91 LYS A N 1
ATOM 733 C CA . LYS A 1 91 ? 5.024 -7.217 -11.035 1.00 87.00 91 LYS A CA 1
ATOM 734 C C . LYS A 1 91 ? 4.328 -6.299 -12.043 1.00 87.00 91 LYS A C 1
ATOM 736 O O . LYS A 1 91 ? 4.064 -6.728 -13.160 1.00 87.00 91 LYS A O 1
ATOM 741 N N . GLU A 1 92 ? 4.029 -5.061 -11.664 1.00 88.31 92 GLU A N 1
ATOM 742 C CA . GLU A 1 92 ? 3.417 -4.080 -12.571 1.00 88.31 92 GLU A CA 1
ATOM 743 C C . GLU A 1 92 ? 4.379 -3.692 -13.690 1.00 88.31 92 GLU A C 1
ATOM 745 O O . GLU A 1 92 ? 3.984 -3.687 -14.852 1.00 88.31 92 GLU A O 1
ATOM 750 N N . LEU A 1 93 ? 5.655 -3.484 -13.362 1.00 90.31 93 LEU A N 1
ATOM 751 C CA . LEU A 1 93 ? 6.706 -3.225 -14.342 1.00 90.31 93 LEU A CA 1
ATOM 752 C C . LEU A 1 93 ? 6.865 -4.392 -15.334 1.00 90.31 93 LEU A C 1
ATOM 754 O O . LEU A 1 93 ? 6.993 -4.177 -16.536 1.00 90.31 93 LEU A O 1
ATOM 758 N N . SER A 1 94 ? 6.784 -5.632 -14.843 1.00 90.69 94 SER A N 1
ATOM 759 C CA . SER A 1 94 ? 6.782 -6.849 -15.666 1.00 90.69 94 SER A CA 1
ATOM 760 C C . SER A 1 94 ? 5.622 -6.873 -16.659 1.00 90.69 94 SER A C 1
ATOM 762 O O . SER A 1 94 ? 5.837 -7.127 -17.842 1.00 90.69 94 SER A O 1
ATOM 764 N N . LEU A 1 95 ? 4.404 -6.565 -16.205 1.00 89.19 95 LEU A N 1
ATOM 765 C CA . LEU A 1 95 ? 3.222 -6.504 -17.068 1.00 89.19 95 LEU A CA 1
ATOM 766 C C . LEU A 1 95 ? 3.306 -5.356 -18.079 1.00 89.19 95 LEU A C 1
ATOM 768 O O . LEU A 1 95 ? 2.962 -5.550 -19.241 1.00 89.19 95 LEU A O 1
ATOM 772 N N . MET A 1 96 ? 3.790 -4.189 -17.648 1.00 88.88 96 MET A N 1
ATOM 773 C CA . MET A 1 96 ? 3.933 -2.997 -18.485 1.00 88.88 96 MET A CA 1
ATOM 774 C C . MET A 1 96 ? 4.936 -3.210 -19.621 1.00 88.88 96 MET A C 1
ATOM 776 O O . MET A 1 96 ? 4.656 -2.857 -20.762 1.00 88.88 96 MET A O 1
ATOM 780 N N . LEU A 1 9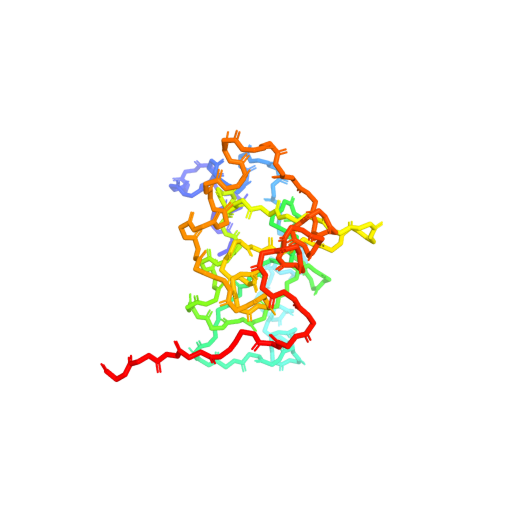7 ? 6.102 -3.783 -19.315 1.00 89.38 97 LEU A N 1
ATOM 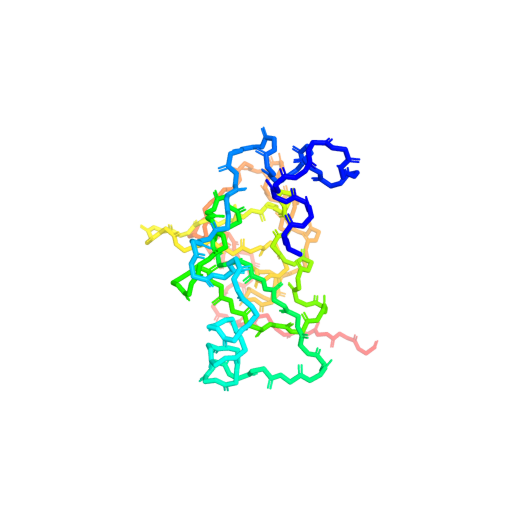781 C CA . LEU A 1 97 ? 7.173 -3.973 -20.297 1.00 89.38 97 LEU A CA 1
ATOM 782 C C . LEU A 1 97 ? 7.065 -5.305 -21.052 1.00 89.38 97 LEU A C 1
ATOM 784 O O . LEU A 1 97 ? 7.779 -5.518 -22.028 1.00 89.38 97 LEU A O 1
ATOM 788 N N . GLY A 1 98 ? 6.216 -6.226 -20.587 1.00 88.56 98 GLY A N 1
ATOM 789 C CA . GLY A 1 98 ? 6.153 -7.602 -21.084 1.00 88.56 98 GLY A CA 1
ATOM 790 C C . GLY A 1 98 ? 7.379 -8.450 -20.720 1.00 88.56 98 GLY A C 1
ATOM 791 O O . GLY A 1 98 ? 7.581 -9.517 -21.291 1.00 88.56 98 GLY A O 1
ATOM 792 N N . ILE A 1 99 ? 8.208 -8.002 -19.776 1.00 90.56 99 ILE A N 1
ATOM 793 C CA . ILE A 1 99 ? 9.468 -8.650 -19.386 1.00 90.56 99 ILE A CA 1
ATOM 794 C C . ILE A 1 99 ? 9.245 -9.525 -18.153 1.00 90.56 99 ILE A C 1
ATOM 796 O O . ILE A 1 99 ? 8.465 -9.177 -17.268 1.00 90.56 99 ILE A O 1
ATOM 800 N N . SER A 1 100 ? 9.945 -10.658 -18.050 1.00 91.19 100 SER A N 1
ATOM 801 C CA . SER A 1 100 ? 9.848 -11.521 -16.868 1.00 91.19 100 SER A CA 1
ATOM 802 C C . SER A 1 100 ? 10.314 -10.799 -15.592 1.00 91.19 100 SER A C 1
ATOM 804 O O . SER A 1 100 ? 11.297 -10.057 -15.606 1.00 91.19 100 SER A O 1
ATOM 806 N N . GLN A 1 101 ? 9.657 -11.057 -14.455 1.00 92.25 101 GLN A N 1
ATOM 807 C CA . GLN A 1 101 ? 10.072 -10.480 -13.165 1.00 92.25 101 GLN A CA 1
ATOM 808 C C . GLN A 1 101 ? 11.530 -10.821 -12.825 1.00 92.25 101 GLN A C 1
ATOM 810 O O . GLN A 1 101 ? 12.240 -9.981 -12.280 1.00 92.25 101 GLN A O 1
ATOM 815 N N . LYS A 1 102 ? 11.995 -12.027 -13.188 1.00 93.06 102 LYS A N 1
ATOM 816 C CA . LYS A 1 102 ? 13.385 -12.461 -12.990 1.00 93.06 102 LYS A CA 1
ATOM 817 C C . LYS A 1 102 ? 14.370 -11.532 -13.699 1.00 93.06 102 LYS A C 1
ATOM 819 O O . LYS A 1 102 ? 15.300 -11.046 -13.072 1.00 93.06 102 LYS A O 1
ATOM 824 N N . THR A 1 103 ? 14.113 -11.224 -14.965 1.00 92.81 103 THR A N 1
ATOM 825 C CA . THR A 1 103 ? 14.956 -10.313 -15.746 1.00 92.81 103 THR A CA 1
ATOM 826 C C . THR A 1 103 ? 15.009 -8.916 -15.127 1.00 92.81 103 THR A C 1
ATOM 828 O O . THR A 1 103 ? 16.082 -8.332 -15.026 1.00 92.81 103 THR A O 1
ATOM 831 N N . ILE A 1 104 ? 13.874 -8.398 -14.646 1.00 92.81 104 ILE A N 1
ATOM 832 C CA . ILE A 1 104 ? 13.829 -7.099 -13.954 1.00 92.81 104 ILE A CA 1
ATOM 833 C C . ILE A 1 104 ? 14.677 -7.137 -12.673 1.00 92.81 104 ILE A C 1
ATOM 835 O O . ILE A 1 104 ? 15.422 -6.194 -12.398 1.00 92.81 104 ILE A O 1
ATOM 839 N N . TYR A 1 105 ? 14.600 -8.221 -11.894 1.00 92.81 105 TYR A N 1
ATOM 840 C CA . TYR A 1 105 ? 15.446 -8.399 -10.711 1.00 92.81 105 TYR A CA 1
ATOM 841 C C . TYR A 1 105 ? 16.937 -8.438 -11.058 1.00 92.81 105 TYR A C 1
ATOM 843 O O . TYR A 1 105 ? 17.725 -7.790 -10.367 1.00 92.81 105 TYR A O 1
ATOM 851 N N . ASP A 1 106 ? 17.315 -9.154 -12.117 1.00 93.06 106 ASP A N 1
ATOM 852 C CA . ASP A 1 106 ? 18.706 -9.267 -12.558 1.00 93.06 106 ASP A CA 1
ATOM 853 C C . ASP A 1 106 ? 19.262 -7.905 -12.989 1.00 93.06 106 ASP A C 1
ATOM 855 O O . ASP A 1 106 ? 20.329 -7.506 -12.525 1.00 93.06 106 ASP A O 1
ATOM 859 N N . TRP A 1 107 ? 18.510 -7.137 -13.779 1.00 93.38 107 TRP A N 1
ATOM 860 C CA . TRP A 1 107 ? 18.897 -5.779 -14.173 1.00 93.38 107 TRP A CA 1
ATOM 861 C C . TRP A 1 107 ? 19.039 -4.844 -12.974 1.00 93.38 107 TRP A C 1
ATOM 863 O O . TRP A 1 107 ? 20.011 -4.101 -12.863 1.00 93.38 107 TRP A O 1
ATOM 873 N N . ARG A 1 108 ? 18.110 -4.918 -12.018 1.00 93.44 108 ARG A N 1
ATOM 874 C CA . ARG A 1 108 ? 18.193 -4.105 -10.803 1.00 93.44 108 ARG A CA 1
ATOM 875 C C . ARG A 1 108 ? 19.430 -4.434 -9.970 1.00 93.44 108 ARG A C 1
ATOM 877 O O . ARG A 1 108 ? 20.069 -3.532 -9.433 1.00 93.44 108 ARG A O 1
ATOM 884 N N . LYS A 1 109 ? 19.716 -5.725 -9.783 1.00 90.88 109 LYS A N 1
ATOM 885 C CA . LYS A 1 109 ? 20.753 -6.201 -8.858 1.00 90.88 109 LYS A CA 1
ATOM 886 C C . LYS A 1 109 ? 22.150 -6.147 -9.471 1.00 90.88 109 LYS A C 1
ATOM 888 O O . LYS A 1 109 ? 23.079 -5.741 -8.783 1.00 90.88 109 LYS A O 1
ATOM 893 N N . ASN A 1 110 ? 22.282 -6.567 -10.724 1.00 91.94 110 ASN A N 1
ATOM 894 C CA . ASN A 1 110 ? 23.575 -6.781 -11.371 1.00 91.94 110 ASN A CA 1
ATOM 895 C C . ASN A 1 110 ? 23.966 -5.610 -12.279 1.00 91.94 110 ASN A C 1
ATOM 897 O O . ASN A 1 110 ? 25.149 -5.322 -12.406 1.00 91.94 110 ASN A O 1
ATOM 901 N N . GLU A 1 111 ? 22.990 -4.919 -12.880 1.00 90.00 111 GLU A N 1
ATOM 902 C CA . GLU A 1 111 ? 23.238 -3.767 -13.765 1.00 90.00 111 GLU A CA 1
ATOM 903 C C . GLU A 1 111 ? 22.968 -2.419 -13.071 1.00 90.00 111 GLU A C 1
ATOM 905 O O . GLU A 1 111 ? 23.242 -1.362 -13.628 1.00 90.00 111 GLU A O 1
ATOM 910 N N . GLY A 1 112 ? 22.445 -2.435 -11.838 1.00 88.12 112 GLY A N 1
ATOM 911 C CA . GLY A 1 112 ? 22.236 -1.232 -11.028 1.00 88.12 112 GLY A CA 1
ATOM 912 C C . GLY A 1 112 ? 21.073 -0.342 -11.475 1.00 88.12 112 GLY A C 1
ATOM 913 O O . GLY A 1 112 ? 20.960 0.782 -10.986 1.00 88.12 112 GLY A O 1
ATOM 914 N N . ILE A 1 113 ? 20.198 -0.836 -12.354 1.00 91.00 113 ILE A N 1
ATOM 915 C CA . ILE A 1 113 ? 19.054 -0.095 -12.899 1.00 91.00 113 ILE A CA 1
ATOM 916 C C . ILE A 1 113 ? 17.995 0.151 -11.813 1.00 91.00 113 ILE A C 1
ATOM 918 O O . ILE A 1 113 ? 17.579 -0.78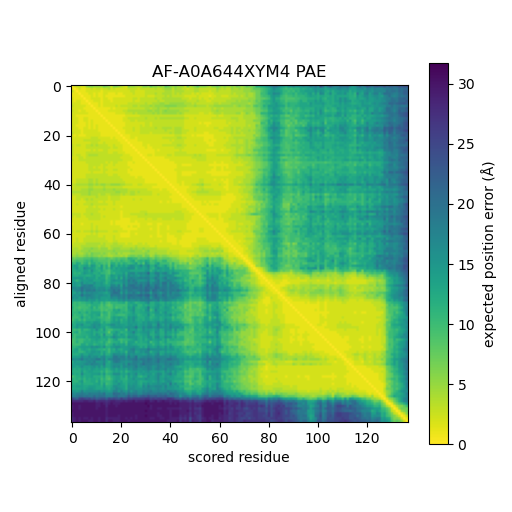1 -11.117 1.00 91.00 113 ILE A O 1
ATOM 922 N N . LYS A 1 114 ? 17.545 1.404 -11.650 1.00 89.19 114 LYS A N 1
ATOM 923 C CA . LYS A 1 114 ? 16.657 1.799 -10.535 1.00 89.19 114 LYS A CA 1
ATOM 924 C C . LYS A 1 114 ? 15.436 2.633 -10.919 1.00 89.19 114 LYS A C 1
ATOM 926 O O . LYS A 1 114 ? 14.518 2.690 -10.102 1.00 89.19 114 LYS A O 1
ATOM 931 N N . THR A 1 115 ? 15.407 3.254 -12.095 1.00 91.75 115 THR A N 1
ATOM 932 C CA . THR A 1 115 ? 14.310 4.139 -12.527 1.00 91.75 115 THR A CA 1
ATOM 933 C C . THR A 1 115 ? 13.454 3.476 -13.597 1.00 91.75 115 THR A C 1
ATOM 935 O O . THR A 1 115 ? 13.935 2.595 -14.317 1.00 91.75 115 THR A O 1
ATOM 938 N N . LEU A 1 116 ? 12.183 3.874 -13.704 1.00 90.75 116 LEU A N 1
ATOM 939 C CA . LEU A 1 116 ? 11.291 3.357 -14.745 1.00 90.75 116 LEU A CA 1
ATOM 940 C C . LEU A 1 116 ? 11.867 3.612 -16.146 1.00 90.75 116 LEU A C 1
ATOM 942 O O . LEU A 1 116 ? 11.836 2.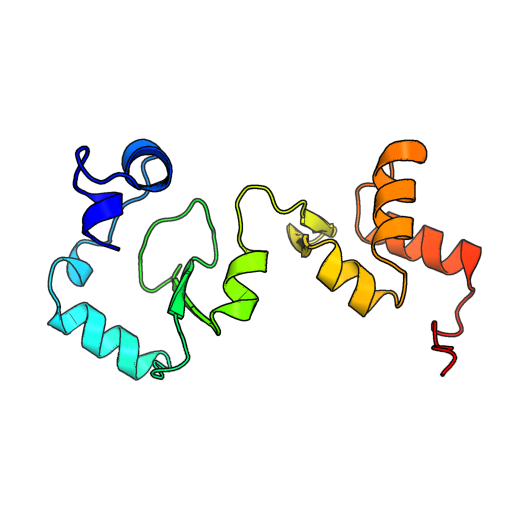729 -17.004 1.00 90.75 116 LEU A O 1
ATOM 946 N N . GLU A 1 117 ? 12.421 4.799 -16.352 1.00 91.56 117 GLU A N 1
ATOM 947 C CA . GLU A 1 117 ? 12.985 5.265 -17.611 1.00 91.56 117 GLU A CA 1
ATOM 948 C C . GLU A 1 117 ? 14.189 4.411 -18.036 1.00 91.56 117 GLU A C 1
ATOM 950 O O . GLU A 1 117 ? 14.272 3.993 -19.192 1.00 91.56 117 GLU A O 1
ATOM 955 N N . ASP A 1 118 ? 15.070 4.051 -17.098 1.00 92.81 118 ASP A N 1
ATOM 956 C CA . ASP A 1 118 ? 16.201 3.160 -17.376 1.00 92.81 118 ASP A CA 1
ATOM 957 C C . ASP A 1 118 ? 15.731 1.745 -17.747 1.00 92.81 118 ASP A C 1
ATOM 959 O O . ASP A 1 118 ? 16.265 1.128 -18.672 1.00 92.81 118 ASP A O 1
ATOM 963 N N . PHE A 1 119 ? 14.702 1.221 -17.066 1.00 93.31 119 PHE A N 1
ATOM 964 C CA . PHE A 1 119 ? 14.107 -0.073 -17.418 1.00 93.31 119 PHE A CA 1
ATOM 965 C C . PHE A 1 119 ? 13.505 -0.052 -18.828 1.00 93.31 119 PHE A C 1
ATOM 967 O O . PHE A 1 119 ? 13.695 -1.001 -19.591 1.00 93.31 119 PHE A O 1
ATOM 974 N N . GLN A 1 120 ? 12.811 1.027 -19.196 1.00 91.75 120 GLN A N 1
ATOM 975 C CA . GLN A 1 120 ? 12.256 1.217 -20.537 1.00 91.75 120 GLN A CA 1
ATOM 976 C C . GLN A 1 120 ? 13.359 1.336 -21.598 1.00 91.75 120 GLN A C 1
ATOM 978 O O . GLN A 1 120 ? 13.278 0.691 -22.647 1.00 91.75 120 GLN A O 1
ATOM 983 N N . ALA A 1 121 ? 14.412 2.109 -21.323 1.00 91.56 121 ALA A N 1
ATOM 984 C CA . ALA A 1 121 ? 15.560 2.252 -22.212 1.00 91.56 121 ALA A CA 1
ATOM 985 C C . ALA A 1 121 ? 16.262 0.904 -22.430 1.00 91.56 121 ALA A C 1
ATOM 987 O O . ALA A 1 121 ? 16.508 0.502 -23.571 1.00 91.56 121 ALA A O 1
ATOM 988 N N . ARG A 1 122 ? 16.502 0.151 -21.350 1.00 91.19 122 ARG A N 1
ATOM 989 C CA . ARG A 1 122 ? 17.115 -1.181 -21.406 1.00 91.19 122 ARG A CA 1
ATOM 990 C C . ARG A 1 122 ? 16.252 -2.185 -22.167 1.00 91.19 122 ARG A C 1
ATOM 992 O O . ARG A 1 122 ? 16.775 -2.928 -22.999 1.00 91.19 122 ARG A O 1
ATOM 999 N N . ALA A 1 123 ? 14.937 -2.170 -21.945 1.00 90.38 123 ALA A N 1
ATOM 1000 C CA . ALA A 1 123 ? 13.974 -2.980 -22.690 1.00 90.38 123 ALA A CA 1
ATOM 1001 C C . ALA A 1 123 ? 14.028 -2.695 -24.195 1.00 90.38 123 ALA A C 1
ATOM 1003 O O . ALA A 1 123 ? 14.086 -3.627 -24.999 1.00 90.38 123 ALA A O 1
ATOM 1004 N N . LYS A 1 124 ? 14.083 -1.414 -24.572 1.00 89.44 124 LYS A N 1
ATOM 1005 C CA . LYS A 1 124 ? 14.176 -0.983 -25.970 1.00 89.44 124 LYS A CA 1
ATOM 1006 C C . LYS A 1 124 ? 15.485 -1.423 -26.630 1.00 89.44 124 LYS A C 1
ATOM 1008 O O . LYS A 1 124 ? 15.456 -1.818 -27.792 1.00 89.44 124 LYS A O 1
ATOM 1013 N N . ILE A 1 125 ? 16.606 -1.399 -25.904 1.00 88.44 125 ILE A N 1
ATOM 1014 C CA . ILE A 1 125 ? 17.905 -1.897 -26.394 1.00 88.44 125 ILE A CA 1
ATOM 1015 C C . ILE A 1 125 ? 17.850 -3.406 -26.668 1.00 88.44 125 ILE A C 1
ATOM 1017 O O . ILE A 1 125 ? 18.355 -3.862 -27.687 1.00 88.44 125 ILE A O 1
ATOM 1021 N N . MET A 1 126 ? 17.235 -4.181 -25.771 1.00 83.19 126 MET A N 1
ATOM 1022 C CA . MET A 1 126 ? 17.220 -5.646 -25.855 1.00 83.19 126 MET A CA 1
ATOM 1023 C C . MET A 1 126 ? 16.200 -6.197 -26.865 1.00 83.19 126 MET A C 1
ATOM 1025 O O . MET A 1 126 ? 16.471 -7.218 -27.494 1.00 83.19 126 MET A O 1
ATOM 1029 N N . TRP A 1 127 ? 15.038 -5.549 -27.022 1.00 79.19 127 TRP A N 1
ATOM 1030 C CA . TRP A 1 127 ? 13.915 -6.083 -27.815 1.00 79.19 127 TRP A CA 1
ATOM 1031 C C . TRP A 1 127 ? 13.373 -5.148 -28.913 1.00 79.19 127 TRP A C 1
ATOM 1033 O O . TRP A 1 127 ? 12.477 -5.541 -29.659 1.00 79.19 127 TRP A O 1
ATOM 1043 N N . GLY A 1 128 ? 13.923 -3.942 -29.085 1.00 66.12 128 GLY A N 1
ATOM 1044 C CA . GLY A 1 128 ? 13.471 -2.983 -30.101 1.00 66.12 128 GLY A CA 1
ATOM 1045 C C . GLY A 1 128 ? 12.089 -2.368 -29.818 1.00 66.12 128 GLY A C 1
ATOM 1046 O O . GLY A 1 128 ? 11.494 -2.564 -28.763 1.00 66.12 128 GLY A O 1
ATOM 1047 N N . THR A 1 129 ? 11.557 -1.579 -30.762 1.00 55.06 129 THR A N 1
ATOM 1048 C CA . THR A 1 129 ? 10.246 -0.894 -30.650 1.00 55.06 129 THR A CA 1
ATOM 1049 C C . THR A 1 129 ? 9.033 -1.799 -30.882 1.00 55.06 129 THR A C 1
ATOM 1051 O O . THR A 1 129 ? 7.898 -1.351 -30.719 1.00 55.06 129 THR A O 1
ATOM 1054 N N . LYS A 1 130 ? 9.232 -3.065 -31.270 1.00 48.66 130 LYS A N 1
ATOM 1055 C CA . LYS A 1 130 ? 8.135 -4.014 -31.487 1.00 48.66 130 LYS A CA 1
ATOM 1056 C C . LYS A 1 130 ? 7.891 -4.801 -30.207 1.00 48.66 130 LYS A C 1
ATOM 1058 O O . LYS A 1 130 ? 8.727 -5.583 -29.774 1.00 48.66 130 LYS A O 1
ATOM 1063 N N . GLY A 1 131 ? 6.729 -4.527 -29.621 1.00 42.97 131 GLY A N 1
ATOM 1064 C CA . GLY A 1 131 ? 6.299 -4.999 -28.317 1.00 42.97 131 GLY A CA 1
ATOM 1065 C C . GLY A 1 131 ? 6.522 -6.487 -28.080 1.00 42.97 131 GLY A C 1
ATOM 1066 O O . GLY A 1 131 ? 6.330 -7.337 -28.951 1.00 42.97 131 GLY A O 1
ATOM 1067 N N . VAL A 1 132 ? 6.892 -6.777 -26.841 1.00 46.25 132 VAL A N 1
ATOM 1068 C CA . VAL A 1 132 ? 7.054 -8.121 -26.319 1.00 46.25 132 VAL A CA 1
ATOM 1069 C C . VAL A 1 132 ? 5.717 -8.863 -26.391 1.00 46.25 132 VAL A C 1
ATOM 1071 O O . VAL A 1 132 ? 4.829 -8.683 -25.562 1.00 46.25 132 VAL A O 1
ATOM 1074 N N . LYS A 1 133 ? 5.579 -9.732 -27.391 1.00 51.78 133 LYS A N 1
ATOM 1075 C CA . LYS A 1 133 ? 4.703 -10.905 -27.353 1.00 51.78 133 LYS A CA 1
ATOM 1076 C C . LYS A 1 133 ? 5.399 -12.062 -28.058 1.00 51.78 133 LYS A C 1
ATOM 1078 O O . LYS A 1 133 ? 5.546 -12.039 -29.273 1.00 51.78 133 LYS A O 1
ATOM 1083 N N . LYS A 1 134 ? 5.735 -13.095 -27.286 1.00 39.47 134 LYS A N 1
ATOM 1084 C CA . LYS A 1 134 ? 5.457 -14.501 -27.616 1.00 39.47 134 LYS A CA 1
ATOM 1085 C C . LYS A 1 134 ? 5.546 -15.320 -26.328 1.00 39.47 134 LYS A C 1
ATOM 1087 O O . LYS A 1 134 ? 6.616 -15.711 -25.880 1.00 39.47 134 LYS A O 1
ATOM 1092 N N . LYS A 1 135 ? 4.380 -15.511 -25.709 1.00 39.59 135 LYS A N 1
ATOM 1093 C CA . LYS A 1 135 ? 4.117 -16.626 -24.799 1.00 39.59 135 LYS A CA 1
ATOM 1094 C C . LYS A 1 135 ? 4.032 -17.854 -25.715 1.00 39.59 135 LYS A C 1
ATOM 1096 O O . LYS A 1 135 ? 3.171 -17.852 -26.591 1.00 39.59 135 LYS A O 1
ATOM 1101 N N . HIS A 1 136 ? 4.959 -18.800 -25.605 1.00 37.19 136 HIS A N 1
ATOM 1102 C CA . HIS A 1 136 ? 4.769 -20.121 -26.206 1.00 37.19 136 HIS A CA 1
ATOM 1103 C C . HIS A 1 136 ? 3.862 -20.945 -25.282 1.00 37.19 136 HIS A C 1
ATOM 1105 O O . HIS A 1 136 ? 3.940 -20.776 -24.061 1.00 37.19 136 HIS A O 1
ATOM 1111 N N . GLU A 1 137 ? 2.957 -21.693 -25.919 1.00 37.84 137 GLU A N 1
ATOM 1112 C CA . GLU A 1 137 ? 1.965 -22.623 -25.351 1.00 37.84 137 GLU A CA 1
ATOM 1113 C C . GLU A 1 137 ? 2.542 -23.602 -24.327 1.00 37.84 137 GLU A C 1
ATOM 1115 O O . GLU A 1 137 ? 3.709 -24.026 -24.495 1.00 37.84 137 GLU A O 1
#

Sequence (137 aa):
MKSRCLYPTDKGYIHYGGRGIKLCSEWHSFVPFYEWAIKNGYRDDLTIERINVNGDYEPSNCTFIPRCDQAKNKTNTVRIYDSTGNGLSIKELSLMLGISQKTIYDWRKNEGIKTLEDFQARAKIMWGTKGVKKKHE

Foldseek 3Di:
DCCLQPPPPDPNVCVAVVLVAEEDPQVVDPVSVVVLCVVQDDDPQWDKDFCPSSYYHDSVGIHTDGPVCNVCSDPPFQWAAEPVRDTDGLVRLCVVQVHDSVVVVCCCPPVVDRHSVSSVVVSCVVPNPDGDDDDDD

Nearest PDB structures (foldseek):
  4z59-assembly1_A  TM=6.402E-01  e=2.488E+00  Escherichia coli K-12
  5k98-assembly1_P  TM=4.956E-01  e=1.932E+00  Escherichia coli MP020980.2
  7ewe-assembly3_E  TM=6.081E-01  e=3.413E+00  Mycobacterium tuberculosis H37Rv
  2o38-assembly1_A  TM=4.372E-01  e=2.059E+00  Rhodopseudomonas palustris CGA009